Protein AF-A0AA40SZI0-F1 (afdb_monomer)

Structure (mmCIF, N/CA/C/O backbone):
data_AF-A0AA40SZI0-F1
#
_entry.id   AF-A0AA40SZI0-F1
#
loop_
_atom_site.group_PDB
_atom_site.id
_atom_site.type_symbol
_atom_site.label_atom_id
_atom_site.label_alt_id
_atom_site.label_comp_id
_atom_site.label_asym_id
_atom_site.label_entity_id
_atom_site.label_seq_id
_atom_site.pdbx_PDB_ins_code
_atom_site.Cartn_x
_atom_site.Cartn_y
_atom_site.Cartn_z
_atom_site.occupancy
_atom_site.B_iso_or_equiv
_atom_site.auth_seq_id
_atom_site.auth_comp_id
_atom_site.auth_asym_id
_atom_site.auth_atom_id
_atom_site.pdbx_PDB_model_num
ATOM 1 N N . MET A 1 1 ? -12.659 -3.061 -6.834 1.00 93.69 1 MET A N 1
ATOM 2 C CA . MET A 1 1 ? -13.206 -3.694 -5.596 1.00 93.69 1 MET A CA 1
ATOM 3 C C . MET A 1 1 ? -13.229 -5.195 -5.792 1.00 93.69 1 MET A C 1
ATOM 5 O O . MET A 1 1 ? -13.810 -5.648 -6.772 1.00 93.69 1 MET A O 1
ATOM 9 N N . LEU A 1 2 ? -12.625 -5.932 -4.863 1.00 96.88 2 LEU A N 1
ATOM 10 C CA . LEU A 1 2 ? -12.338 -7.358 -4.957 1.00 96.88 2 LEU A CA 1
ATOM 11 C C . LEU A 1 2 ? -12.827 -8.089 -3.696 1.00 96.88 2 LEU A C 1
ATOM 13 O O . LEU A 1 2 ? -12.726 -7.563 -2.583 1.00 96.88 2 LEU A O 1
ATOM 17 N N . THR A 1 3 ? -13.340 -9.302 -3.892 1.00 96.25 3 THR A N 1
ATOM 18 C CA . THR A 1 3 ? -13.743 -10.241 -2.834 1.00 96.25 3 THR A CA 1
ATOM 19 C C . THR A 1 3 ? -13.356 -11.655 -3.245 1.00 96.25 3 THR A C 1
ATOM 21 O O . THR A 1 3 ? -13.748 -12.076 -4.336 1.00 96.25 3 THR A O 1
ATOM 24 N N . GLY A 1 4 ? -12.615 -12.366 -2.397 1.00 93.25 4 GLY A N 1
ATOM 25 C CA . GLY A 1 4 ? -12.222 -13.764 -2.626 1.00 93.25 4 GLY A CA 1
ATOM 26 C C . GLY A 1 4 ? -13.255 -14.769 -2.102 1.00 93.25 4 GLY A C 1
ATOM 27 O O . GLY A 1 4 ? -13.557 -15.779 -2.736 1.00 93.25 4 GLY A O 1
ATOM 28 N N . GLY A 1 5 ? -13.921 -14.423 -1.000 1.00 94.00 5 GLY A N 1
ATOM 29 C CA . GLY A 1 5 ? -14.903 -15.261 -0.333 1.00 94.00 5 GLY A CA 1
ATOM 30 C C . GLY A 1 5 ? -14.268 -16.261 0.636 1.00 94.00 5 GLY A C 1
ATOM 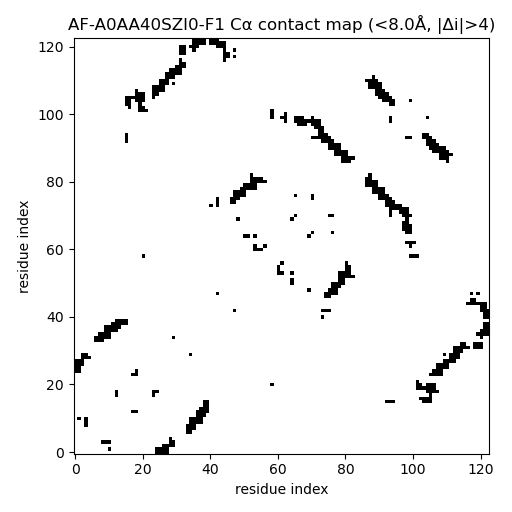31 O O . GLY A 1 5 ? -13.643 -15.900 1.639 1.00 94.00 5 GLY A O 1
ATOM 32 N N . ASN A 1 6 ? -14.565 -17.543 0.432 1.00 92.69 6 ASN A N 1
ATOM 33 C CA . ASN A 1 6 ? -14.085 -18.621 1.291 1.00 92.69 6 ASN A CA 1
ATOM 34 C C . ASN A 1 6 ? -13.037 -19.438 0.549 1.00 92.69 6 ASN A C 1
ATOM 36 O O . ASN A 1 6 ? -13.339 -19.999 -0.498 1.00 92.69 6 ASN A O 1
ATOM 40 N N . GLY A 1 7 ? -11.886 -19.643 1.178 1.00 94.56 7 GLY A N 1
ATOM 41 C CA . GLY A 1 7 ? -10.840 -20.492 0.632 1.00 94.56 7 GLY A CA 1
ATOM 42 C C . GLY A 1 7 ? -9.485 -19.842 0.810 1.00 94.56 7 GLY A C 1
ATOM 43 O O . GLY A 1 7 ? -9.302 -19.050 1.729 1.00 94.56 7 GLY A O 1
ATOM 44 N N . VAL A 1 8 ? -8.558 -20.264 -0.044 1.00 97.06 8 VAL A N 1
ATOM 45 C CA . VAL A 1 8 ? -7.252 -19.641 -0.241 1.00 97.06 8 VAL A CA 1
ATOM 46 C C . VAL A 1 8 ? -7.358 -18.862 -1.539 1.00 97.06 8 VAL A C 1
ATOM 48 O O . VAL A 1 8 ? -7.324 -19.465 -2.615 1.00 97.06 8 VAL A O 1
ATOM 51 N N . ASP A 1 9 ? -7.522 -17.551 -1.427 1.00 98.19 9 ASP A N 1
ATOM 52 C CA . ASP A 1 9 ? -7.717 -16.680 -2.580 1.00 98.19 9 ASP A CA 1
ATOM 53 C C . ASP A 1 9 ? -6.406 -15.995 -2.991 1.00 98.19 9 ASP A C 1
ATOM 55 O O . ASP A 1 9 ? -5.483 -15.812 -2.189 1.00 98.19 9 ASP A O 1
ATOM 59 N N . ILE A 1 10 ? -6.305 -15.638 -4.273 1.00 97.75 10 ILE A N 1
ATOM 60 C CA . ILE A 1 10 ? -5.164 -14.903 -4.828 1.00 97.75 10 ILE A CA 1
ATOM 61 C C . ILE A 1 10 ? -5.691 -13.634 -5.492 1.00 97.75 10 ILE A C 1
ATOM 63 O O . ILE A 1 10 ? -6.391 -13.702 -6.503 1.00 97.75 10 ILE A O 1
ATOM 67 N N . PHE A 1 11 ? -5.329 -12.478 -4.939 1.00 98.06 11 PHE A N 1
ATOM 68 C CA . PHE A 1 11 ? -5.622 -11.172 -5.527 1.00 98.06 11 PHE A CA 1
ATOM 69 C C . PHE A 1 11 ? -4.443 -10.747 -6.403 1.00 98.06 11 PHE A C 1
ATOM 71 O O . PHE A 1 11 ? -3.317 -10.661 -5.917 1.00 98.06 11 PHE A O 1
ATOM 78 N N . ILE A 1 12 ? -4.692 -10.533 -7.695 1.00 97.44 12 ILE A N 1
ATOM 79 C CA . ILE A 1 12 ? -3.645 -10.377 -8.712 1.00 97.44 12 ILE A CA 1
ATOM 80 C C . ILE A 1 12 ? -3.443 -8.896 -9.055 1.00 97.44 12 ILE A C 1
ATOM 82 O O . ILE A 1 12 ? -4.389 -8.228 -9.458 1.00 97.44 12 ILE A O 1
ATOM 86 N N . PHE A 1 13 ? -2.198 -8.435 -8.934 1.00 96.38 13 PHE A N 1
ATOM 87 C CA . PHE A 1 13 ? -1.682 -7.115 -9.308 1.00 96.38 13 PHE A CA 1
ATOM 88 C C . PHE A 1 13 ? -0.341 -7.295 -10.047 1.00 96.38 13 PHE A C 1
ATOM 90 O O . PHE A 1 13 ? 0.728 -6.907 -9.566 1.00 96.38 13 PHE A O 1
ATOM 97 N N . GLU A 1 14 ? -0.384 -7.974 -11.199 1.00 90.31 14 GLU A N 1
ATOM 98 C CA . GLU A 1 14 ? 0.801 -8.289 -12.020 1.00 90.31 14 GLU A CA 1
ATOM 99 C C . GLU A 1 14 ? 1.523 -7.031 -12.507 1.00 90.31 14 GLU A C 1
ATOM 101 O O . GLU A 1 14 ? 2.741 -7.050 -12.718 1.00 90.31 14 GLU A O 1
ATOM 106 N N . TYR A 1 15 ? 0.787 -5.928 -12.637 1.00 90.25 15 TYR A N 1
ATOM 107 C CA . TYR A 1 15 ? 1.339 -4.623 -12.934 1.00 90.25 15 TYR A CA 1
ATOM 108 C C . TYR A 1 15 ? 0.996 -3.652 -11.812 1.00 90.25 15 TYR A C 1
ATOM 110 O O . TYR A 1 15 ? -0.145 -3.515 -11.389 1.00 90.25 15 TYR A O 1
ATOM 118 N N . VAL A 1 16 ? 1.987 -2.884 -11.371 1.00 83.38 16 VAL A N 1
ATOM 119 C CA . VAL A 1 16 ? 1.782 -1.782 -10.417 1.00 83.38 16 VAL A CA 1
ATOM 120 C C . VAL A 1 16 ? 0.750 -0.752 -10.910 1.00 83.38 16 VAL A C 1
ATOM 122 O O . VAL A 1 16 ? 0.061 -0.124 -10.109 1.00 83.38 16 VAL A O 1
ATOM 125 N N . SER A 1 17 ? 0.570 -0.642 -12.232 1.00 90.12 17 SER A N 1
ATOM 126 C CA . SER A 1 17 ? -0.466 0.180 -12.861 1.00 90.12 17 SER A CA 1
ATOM 127 C C . SER A 1 17 ? -1.897 -0.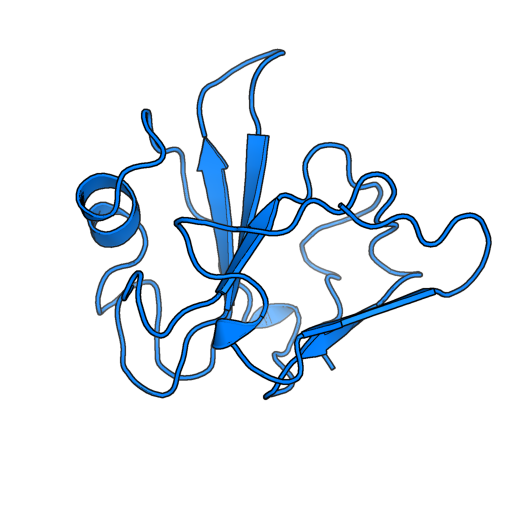316 -12.644 1.00 90.12 17 SER A C 1
ATOM 129 O O . SER A 1 17 ? -2.829 0.441 -12.908 1.00 90.12 17 SER A O 1
ATOM 131 N N . ASP A 1 18 ? -2.086 -1.555 -12.184 1.00 92.12 18 ASP A N 1
ATOM 132 C CA . ASP A 1 18 ? -3.413 -2.142 -11.965 1.00 92.12 18 ASP A CA 1
ATOM 133 C C . ASP A 1 18 ? -4.169 -1.418 -10.843 1.00 92.12 18 ASP A C 1
ATOM 135 O O . ASP A 1 18 ? -5.394 -1.388 -10.849 1.00 92.12 18 ASP A O 1
ATOM 139 N N . SER A 1 19 ? -3.450 -0.779 -9.912 1.00 97.31 19 SER A N 1
ATOM 140 C CA . SER A 1 19 ? -4.045 -0.150 -8.731 1.00 97.31 19 SER A CA 1
ATOM 141 C C . SER A 1 19 ? -3.363 1.170 -8.362 1.00 97.31 19 SER A C 1
ATOM 143 O O . SER A 1 19 ? -2.887 1.354 -7.245 1.00 97.31 19 SER A O 1
ATOM 145 N N . LEU A 1 20 ? -3.285 2.110 -9.306 1.00 97.94 20 LEU A N 1
ATOM 146 C CA . LEU A 1 20 ? -2.697 3.438 -9.070 1.00 97.94 20 LEU A CA 1
ATOM 147 C C . LEU A 1 20 ? -3.535 4.284 -8.103 1.00 97.94 20 LEU A C 1
ATOM 149 O O . LEU A 1 20 ? -4.754 4.146 -8.041 1.00 97.94 20 LEU A O 1
ATOM 153 N N . LEU A 1 21 ? -2.905 5.259 -7.440 1.00 98.12 21 LEU A N 1
ATOM 154 C CA . LEU A 1 21 ? -3.567 6.168 -6.490 1.00 98.12 21 LEU A CA 1
ATOM 155 C C . LEU A 1 21 ? -4.910 6.766 -6.973 1.00 98.12 21 LEU A C 1
ATOM 157 O O . LEU A 1 21 ? -5.833 6.823 -6.164 1.00 98.12 21 LEU A O 1
ATOM 161 N N . PRO A 1 22 ? -5.083 7.211 -8.236 1.00 96.25 22 PRO A N 1
ATOM 162 C CA . PRO A 1 22 ? -6.366 7.763 -8.680 1.00 96.25 22 PRO A CA 1
ATOM 163 C C . PRO A 1 22 ? -7.497 6.729 -8.794 1.00 96.25 22 PRO A C 1
ATOM 165 O O . PRO A 1 22 ? -8.662 7.112 -8.742 1.00 96.25 22 PRO A O 1
ATOM 168 N N . ASN A 1 23 ? -7.165 5.447 -8.979 1.00 95.81 23 ASN A N 1
ATOM 169 C CA . ASN A 1 23 ? -8.107 4.365 -9.282 1.00 95.81 23 ASN A CA 1
ATOM 170 C C . ASN A 1 23 ? -7.769 3.092 -8.489 1.00 95.81 23 ASN A C 1
ATOM 172 O O . ASN A 1 23 ? -7.811 1.994 -9.036 1.00 95.81 23 ASN A O 1
ATOM 176 N N . PHE A 1 24 ? -7.389 3.247 -7.221 1.00 98.06 24 PHE A N 1
ATOM 177 C CA . PHE A 1 24 ? -6.939 2.128 -6.404 1.00 98.06 24 PHE A CA 1
ATOM 178 C C . PHE A 1 24 ? -8.041 1.083 -6.202 1.00 98.06 24 PHE A C 1
ATOM 180 O O . PHE A 1 24 ? -9.232 1.395 -6.095 1.00 98.06 24 PHE A O 1
ATOM 187 N N . ASP A 1 25 ? -7.627 -0.170 -6.080 1.00 98.56 25 ASP A N 1
ATOM 188 C CA . ASP A 1 25 ? -8.490 -1.275 -5.722 1.00 98.56 25 ASP A CA 1
ATOM 189 C C . ASP A 1 25 ? -8.698 -1.398 -4.218 1.00 98.56 25 ASP A C 1
ATOM 191 O O . ASP A 1 25 ? -7.888 -0.989 -3.388 1.00 98.56 25 ASP A O 1
ATOM 195 N N . VAL A 1 26 ? -9.822 -2.020 -3.875 1.00 98.56 26 VAL A N 1
ATOM 196 C CA . VAL A 1 26 ? -10.243 -2.273 -2.498 1.00 98.56 26 VAL A CA 1
ATOM 197 C C . VAL A 1 26 ? -10.508 -3.759 -2.346 1.00 98.56 26 VAL A C 1
ATOM 199 O O . VAL A 1 26 ? -11.416 -4.269 -3.008 1.00 98.56 26 VAL A O 1
ATOM 202 N N . ILE A 1 27 ? -9.779 -4.435 -1.464 1.00 98.56 27 ILE A N 1
ATOM 203 C CA . ILE A 1 27 ? -10.047 -5.823 -1.074 1.00 98.56 27 ILE A CA 1
ATOM 204 C C . ILE A 1 27 ? -10.886 -5.805 0.203 1.00 98.56 27 ILE A C 1
ATOM 206 O O . ILE A 1 27 ? -10.476 -5.232 1.211 1.00 98.56 27 ILE A O 1
ATOM 210 N N . LYS A 1 28 ? -12.078 -6.409 0.169 1.00 97.44 28 LYS A N 1
ATOM 211 C CA . LYS A 1 28 ? -13.036 -6.329 1.288 1.00 97.44 28 LYS A CA 1
ATOM 212 C C . LYS A 1 28 ? -12.920 -7.450 2.318 1.00 97.44 28 LYS A C 1
ATOM 214 O O . LYS A 1 28 ? -13.458 -7.298 3.411 1.00 97.44 28 LYS A O 1
ATOM 219 N N . ASP A 1 29 ? -12.266 -8.555 1.984 1.00 97.38 29 ASP A N 1
ATOM 220 C CA . ASP A 1 29 ? -12.300 -9.785 2.780 1.00 97.38 29 ASP A CA 1
ATOM 221 C C . ASP A 1 29 ? -10.944 -10.494 2.908 1.00 97.38 29 ASP A C 1
ATOM 223 O O . ASP A 1 29 ? -10.913 -11.682 3.218 1.00 97.38 29 ASP A O 1
ATOM 227 N N . LEU A 1 30 ? -9.834 -9.761 2.743 1.00 98.44 30 LEU A N 1
ATOM 228 C CA . LEU A 1 30 ? -8.478 -10.309 2.836 1.00 98.44 30 LEU A CA 1
ATOM 229 C C . LEU A 1 30 ? -8.241 -11.033 4.177 1.00 98.44 30 LEU A C 1
ATOM 231 O O . LEU A 1 30 ? -8.292 -10.418 5.248 1.00 98.44 30 LEU A O 1
ATOM 235 N N . LYS A 1 31 ? -7.902 -12.322 4.124 1.00 98.31 31 LYS A N 1
ATOM 236 C CA . LYS A 1 31 ? -7.516 -13.157 5.274 1.00 98.31 31 LYS A CA 1
ATOM 237 C C . LYS A 1 31 ? -6.017 -13.437 5.246 1.00 98.31 31 LYS A C 1
ATOM 239 O O . LYS A 1 31 ? -5.547 -14.406 4.656 1.00 98.31 31 LYS A O 1
ATOM 244 N N . ILE A 1 32 ? -5.239 -12.613 5.937 1.00 97.69 32 ILE A N 1
ATOM 245 C CA . ILE A 1 32 ? -3.780 -12.730 5.980 1.00 97.69 32 ILE A CA 1
ATOM 246 C C . ILE A 1 32 ? -3.340 -14.038 6.650 1.00 97.69 32 ILE A C 1
ATOM 248 O O . ILE A 1 32 ? -3.760 -14.367 7.762 1.00 97.69 32 ILE A O 1
ATOM 252 N N . GLY A 1 33 ? -2.426 -14.751 5.986 1.00 95.56 33 GLY A N 1
ATOM 253 C CA . GLY A 1 33 ? -1.986 -16.096 6.363 1.00 95.56 33 GLY A CA 1
ATOM 254 C C . GLY A 1 33 ? -2.832 -17.212 5.744 1.00 95.56 33 GLY A C 1
ATOM 255 O O . GLY A 1 33 ? -2.530 -18.381 5.976 1.00 95.56 33 GLY A O 1
ATOM 256 N N . VAL A 1 34 ? -3.862 -16.852 4.973 1.00 96.75 34 VAL A N 1
ATOM 257 C CA . VAL A 1 34 ? -4.663 -17.755 4.143 1.00 96.75 34 VAL A CA 1
ATOM 258 C C . VAL A 1 34 ? -4.600 -17.283 2.691 1.00 96.75 34 VAL A C 1
ATOM 260 O O . VAL A 1 34 ? -4.096 -18.016 1.847 1.00 96.75 34 VAL A O 1
ATOM 263 N N . ASP A 1 35 ? -5.030 -16.051 2.430 1.00 98.38 35 ASP A N 1
ATOM 264 C CA . ASP A 1 35 ? -5.018 -15.426 1.108 1.00 98.38 35 ASP A CA 1
ATOM 265 C C . ASP A 1 35 ? -3.642 -14.858 0.757 1.00 98.38 35 ASP A C 1
ATOM 267 O O . ASP A 1 35 ? -2.825 -14.551 1.635 1.00 98.38 35 ASP A O 1
ATOM 271 N N . ASN A 1 36 ? -3.413 -14.667 -0.542 1.00 97.31 36 ASN A N 1
ATOM 272 C CA . ASN A 1 36 ? -2.166 -14.142 -1.087 1.00 97.31 36 ASN A CA 1
ATOM 273 C C . ASN A 1 36 ? -2.421 -12.934 -1.993 1.00 97.31 36 ASN A C 1
ATOM 275 O O . ASN A 1 36 ? -3.420 -12.865 -2.712 1.00 97.31 36 ASN A O 1
ATOM 279 N N . ILE A 1 37 ? -1.471 -12.004 -1.991 1.00 98.06 37 ILE A N 1
ATOM 280 C CA . ILE A 1 37 ? -1.362 -10.958 -3.005 1.00 98.06 37 ILE A CA 1
ATOM 281 C C . ILE A 1 37 ? -0.330 -11.438 -4.022 1.00 98.06 37 ILE A C 1
ATOM 283 O O . ILE A 1 37 ? 0.814 -11.677 -3.652 1.00 98.06 37 ILE A O 1
ATOM 287 N N . ASN A 1 38 ? -0.721 -11.601 -5.281 1.00 97.38 38 ASN A N 1
ATOM 288 C CA . ASN A 1 38 ? 0.214 -11.860 -6.371 1.00 97.38 38 ASN A CA 1
ATOM 289 C C . ASN A 1 38 ? 0.606 -10.517 -6.985 1.00 97.38 38 ASN A C 1
ATOM 291 O O . ASN A 1 38 ? -0.263 -9.813 -7.499 1.00 97.38 38 ASN A O 1
ATOM 295 N N . ALA A 1 39 ? 1.877 -10.148 -6.888 1.00 96.00 39 ALA A N 1
ATOM 296 C CA . ALA A 1 39 ? 2.385 -8.871 -7.373 1.00 96.00 39 ALA A CA 1
ATOM 297 C C . ALA A 1 39 ? 3.439 -9.079 -8.464 1.00 96.00 39 ALA A C 1
ATOM 299 O O . ALA A 1 39 ? 3.997 -10.161 -8.621 1.00 96.00 39 ALA A O 1
ATOM 300 N N . GLN A 1 40 ? 3.803 -8.009 -9.175 1.00 93.75 40 GLN A N 1
ATOM 301 C CA . GLN A 1 40 ? 4.909 -8.051 -10.145 1.00 93.75 40 GLN A CA 1
ATOM 302 C C . GLN A 1 40 ? 6.206 -8.647 -9.559 1.00 93.75 40 GLN A C 1
ATOM 304 O O . GLN A 1 40 ? 7.021 -9.240 -10.274 1.00 93.75 40 GLN A O 1
ATOM 309 N N . ARG A 1 41 ? 6.428 -8.447 -8.255 1.00 94.38 41 ARG A N 1
ATOM 310 C CA . ARG A 1 41 ? 7.556 -9.002 -7.515 1.00 94.38 41 ARG A CA 1
ATOM 311 C C . ARG A 1 41 ? 7.117 -9.486 -6.143 1.00 94.38 41 ARG A C 1
ATOM 313 O O . ARG A 1 41 ? 6.527 -8.726 -5.380 1.00 94.38 41 ARG A O 1
ATOM 320 N N . ALA A 1 42 ? 7.544 -10.700 -5.808 1.00 96.25 42 ALA A N 1
ATOM 321 C CA . ALA A 1 42 ? 7.442 -11.228 -4.459 1.00 96.25 42 ALA A CA 1
ATOM 322 C C . ALA A 1 42 ? 8.175 -10.325 -3.454 1.00 96.25 42 ALA A C 1
ATOM 324 O O . ALA A 1 42 ? 9.321 -9.912 -3.676 1.00 96.25 42 ALA A O 1
ATOM 325 N N . VAL A 1 43 ? 7.537 -10.081 -2.312 1.00 97.00 43 VAL A N 1
ATOM 326 C CA . VAL A 1 43 ? 8.119 -9.351 -1.183 1.00 97.00 43 VAL A CA 1
ATOM 327 C C . VAL A 1 43 ? 8.010 -10.239 0.048 1.00 97.00 43 VAL A C 1
ATOM 329 O O . VAL A 1 43 ? 6.924 -10.684 0.415 1.00 97.00 43 VAL A O 1
ATOM 332 N N . ASN A 1 44 ? 9.139 -10.502 0.713 1.00 95.75 44 ASN A N 1
ATOM 333 C CA . ASN A 1 44 ? 9.112 -11.250 1.966 1.00 95.75 44 ASN A CA 1
ATOM 334 C C . ASN A 1 44 ? 8.258 -10.497 2.988 1.00 95.75 44 ASN A C 1
ATOM 336 O O . ASN A 1 44 ? 8.438 -9.295 3.165 1.00 95.75 44 ASN A O 1
ATOM 340 N N . ALA A 1 45 ? 7.419 -11.209 3.740 1.00 95.12 45 ALA A N 1
ATOM 341 C C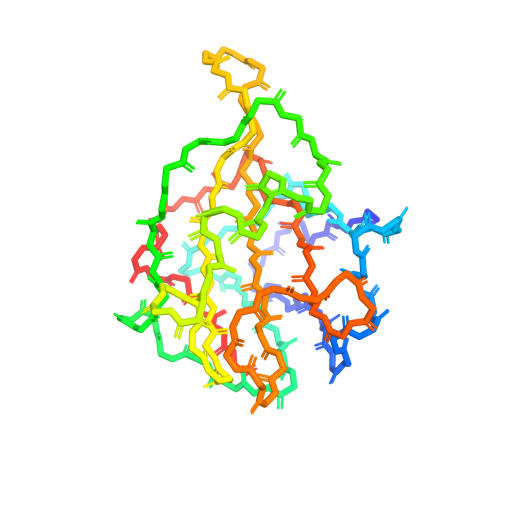A . ALA A 1 45 ? 6.576 -10.600 4.773 1.00 95.12 45 ALA A CA 1
ATOM 342 C C . ALA A 1 45 ? 7.380 -9.759 5.791 1.00 95.12 45 ALA A C 1
ATOM 344 O O . ALA A 1 45 ? 6.911 -8.724 6.252 1.00 95.12 45 ALA A O 1
ATOM 345 N N . ALA A 1 46 ? 8.616 -10.174 6.100 1.00 94.56 46 ALA A N 1
ATOM 346 C CA . ALA A 1 46 ? 9.527 -9.449 6.992 1.00 94.56 46 ALA A CA 1
ATOM 347 C C . ALA A 1 46 ? 10.065 -8.127 6.406 1.00 94.56 46 ALA A C 1
ATOM 349 O O . ALA A 1 46 ? 10.516 -7.271 7.163 1.00 94.56 46 ALA A O 1
ATOM 350 N N . ASP A 1 47 ? 10.011 -7.963 5.083 1.00 95.38 47 ASP A N 1
ATOM 351 C CA . ASP A 1 47 ? 10.443 -6.755 4.377 1.00 95.38 47 ASP A CA 1
ATOM 352 C C . ASP A 1 47 ? 9.283 -5.772 4.133 1.00 95.38 47 ASP A C 1
ATOM 354 O O . ASP A 1 47 ? 9.513 -4.679 3.613 1.00 95.38 47 ASP A O 1
ATOM 358 N N . VAL A 1 48 ? 8.043 -6.141 4.481 1.00 97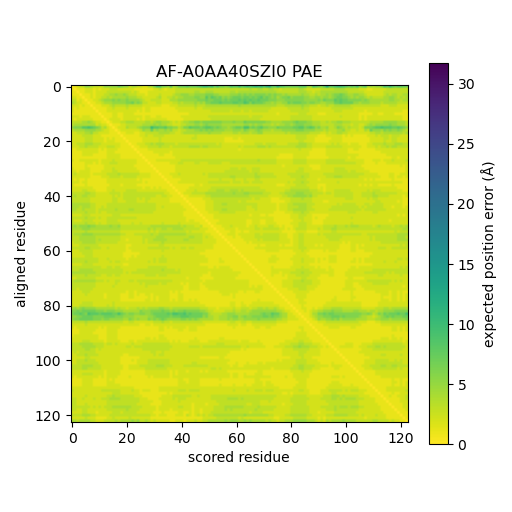.69 48 VAL A N 1
ATOM 359 C CA . VAL A 1 48 ? 6.889 -5.239 4.398 1.00 97.69 48 VAL A CA 1
ATOM 360 C C . VAL A 1 48 ? 6.917 -4.301 5.599 1.00 97.69 48 VAL A C 1
ATOM 362 O O . VAL A 1 48 ? 6.672 -4.707 6.738 1.00 97.69 48 VAL A O 1
ATOM 365 N N . VAL A 1 49 ? 7.208 -3.027 5.355 1.00 97.75 49 VAL A N 1
ATOM 366 C CA . VAL A 1 49 ? 7.301 -2.039 6.434 1.00 97.75 49 VAL A CA 1
ATOM 367 C C . VAL A 1 49 ? 5.916 -1.536 6.828 1.00 97.75 49 VAL A C 1
ATOM 369 O O . VAL A 1 49 ? 5.102 -1.192 5.979 1.00 97.75 49 VAL A O 1
ATOM 372 N N . GLN A 1 50 ? 5.634 -1.469 8.126 1.00 97.88 50 GLN A N 1
ATOM 373 C CA . GLN A 1 50 ? 4.405 -0.862 8.641 1.00 97.88 50 GLN A CA 1
ATOM 374 C C . GLN A 1 50 ? 4.720 0.551 9.121 1.00 97.88 50 GLN A C 1
ATOM 376 O O . GLN A 1 50 ? 5.557 0.748 10.002 1.00 97.88 50 GLN A O 1
ATOM 381 N N . LEU A 1 51 ? 4.069 1.530 8.509 1.00 97.75 51 LEU A N 1
ATOM 382 C CA . LEU A 1 51 ? 4.279 2.951 8.732 1.00 97.75 51 LEU A CA 1
ATOM 383 C C . LEU A 1 51 ? 3.053 3.579 9.406 1.00 97.75 51 LEU A C 1
ATOM 385 O O . LEU A 1 51 ? 2.074 2.910 9.733 1.00 97.75 51 LEU A O 1
ATOM 389 N N . GLY A 1 52 ? 3.144 4.881 9.668 1.00 96.69 52 GLY A N 1
ATOM 390 C CA . GLY A 1 52 ? 2.127 5.635 10.391 1.00 96.69 52 GLY A CA 1
ATOM 391 C C . GLY A 1 52 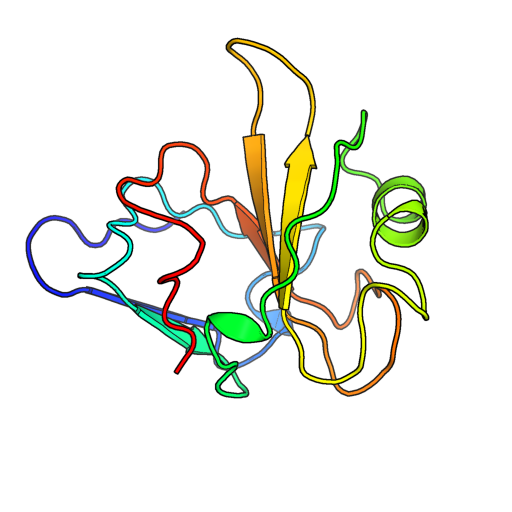? 0.905 6.033 9.559 1.00 96.69 52 GLY A C 1
ATOM 392 O O . GLY A 1 52 ? 0.502 5.376 8.597 1.00 96.69 52 GLY A O 1
ATOM 393 N N . ASN A 1 53 ? 0.309 7.151 9.968 1.00 97.25 53 ASN A N 1
ATOM 394 C CA . ASN A 1 53 ? -0.942 7.650 9.421 1.00 97.25 53 ASN A CA 1
ATOM 395 C C . ASN A 1 53 ? -0.733 8.885 8.546 1.00 97.25 53 ASN A C 1
ATOM 397 O O . ASN A 1 53 ? 0.042 9.777 8.889 1.00 97.25 53 ASN A O 1
ATOM 401 N N . ILE A 1 54 ? -1.514 8.969 7.475 1.00 97.88 54 ILE A N 1
ATOM 402 C CA . ILE A 1 54 ? -1.755 10.194 6.713 1.00 97.88 54 ILE A CA 1
ATOM 403 C C . ILE A 1 54 ? -3.165 10.722 7.007 1.00 97.88 54 ILE A C 1
ATOM 405 O O . ILE A 1 54 ? -4.055 9.976 7.422 1.00 97.88 54 ILE A O 1
ATOM 409 N N . ASN A 1 55 ? -3.382 12.019 6.783 1.00 95.69 55 ASN A N 1
ATOM 410 C CA . ASN A 1 55 ? -4.676 12.669 7.045 1.00 95.69 55 ASN A CA 1
ATOM 411 C C . ASN A 1 55 ? -5.535 12.856 5.787 1.00 95.69 55 ASN A C 1
ATOM 413 O O . ASN A 1 55 ? -6.728 13.121 5.892 1.00 95.69 55 ASN A O 1
ATOM 417 N N . ALA A 1 56 ? -4.935 12.732 4.606 1.00 95.88 56 ALA A N 1
ATOM 418 C CA . ALA A 1 56 ? -5.623 12.807 3.327 1.00 95.88 56 ALA A CA 1
ATOM 419 C C . ALA A 1 56 ? -4.933 11.881 2.330 1.00 95.88 56 ALA A C 1
ATOM 421 O O . ALA A 1 56 ? -3.705 11.783 2.332 1.00 95.88 56 ALA A O 1
ATOM 422 N N . LEU A 1 57 ? -5.718 11.246 1.460 1.00 96.00 57 LEU A N 1
ATOM 423 C CA . LEU A 1 57 ? -5.212 10.409 0.377 1.00 96.00 57 LEU A CA 1
ATOM 424 C C . LEU A 1 57 ? -4.727 11.290 -0.786 1.00 96.00 57 LEU A C 1
ATOM 426 O O . LEU A 1 57 ? -5.343 11.368 -1.843 1.00 96.00 57 LEU A O 1
ATOM 430 N N . ALA A 1 58 ? -3.650 12.029 -0.532 1.00 97.31 58 ALA A N 1
ATOM 431 C CA . ALA A 1 58 ? -3.006 12.932 -1.474 1.00 97.31 58 ALA A CA 1
ATOM 432 C C . ALA A 1 58 ? -1.551 12.504 -1.675 1.00 97.31 58 ALA A C 1
ATOM 434 O O . ALA A 1 58 ? -0.871 12.169 -0.705 1.00 97.31 58 ALA A O 1
ATOM 435 N N . GLU A 1 59 ? -1.064 12.572 -2.915 1.00 98.19 59 GLU A N 1
ATOM 436 C CA . GLU A 1 59 ? 0.283 12.117 -3.282 1.00 98.19 59 GLU A CA 1
ATOM 437 C C . GLU A 1 59 ? 1.372 12.705 -2.375 1.00 98.19 59 GLU A C 1
ATOM 439 O O . GLU A 1 59 ? 2.198 11.963 -1.859 1.00 98.19 59 GLU A O 1
ATOM 444 N N . SER A 1 60 ? 1.318 14.004 -2.068 1.00 98.12 60 SER A N 1
ATOM 445 C CA . SER A 1 60 ? 2.307 14.659 -1.200 1.00 98.12 60 SER A CA 1
ATOM 446 C C . SER A 1 60 ? 2.310 14.142 0.244 1.00 98.12 60 SER A C 1
ATOM 448 O O . SER A 1 60 ? 3.359 14.094 0.884 1.00 98.12 60 SER A O 1
ATOM 450 N N . GLN A 1 61 ? 1.151 13.742 0.776 1.00 98.38 61 GLN A N 1
ATOM 451 C CA . GLN A 1 61 ? 1.051 13.142 2.111 1.00 98.38 61 GLN A CA 1
ATOM 452 C C . GLN A 1 61 ? 1.599 11.715 2.102 1.00 98.38 61 GLN A C 1
ATOM 454 O O . GLN A 1 61 ? 2.333 11.338 3.015 1.00 98.38 61 GLN A O 1
ATOM 459 N N . ILE A 1 62 ? 1.283 10.949 1.053 1.00 98.69 62 ILE A N 1
ATOM 460 C CA . ILE A 1 62 ? 1.814 9.598 0.864 1.00 98.69 62 ILE A CA 1
ATOM 461 C C . ILE A 1 62 ? 3.333 9.665 0.713 1.00 98.69 62 ILE A C 1
ATOM 463 O O . ILE A 1 62 ? 4.016 8.968 1.443 1.00 98.69 62 ILE A O 1
ATOM 467 N N . GLN A 1 63 ? 3.875 10.555 -0.123 1.00 98.56 63 GLN A N 1
ATOM 468 C CA . GLN A 1 63 ? 5.320 10.758 -0.301 1.00 98.56 63 GLN A CA 1
ATOM 469 C C . GLN A 1 63 ? 6.036 11.180 0.983 1.00 98.56 63 GLN A C 1
ATOM 471 O O . GLN A 1 63 ? 7.183 10.796 1.197 1.00 98.56 63 GLN A O 1
ATOM 476 N N . GLY A 1 64 ? 5.379 11.949 1.857 1.00 98.25 64 GLY A N 1
ATOM 477 C CA . GLY A 1 64 ? 5.936 12.275 3.171 1.00 98.25 64 GLY A CA 1
ATOM 478 C C . GLY A 1 64 ? 6.215 11.023 4.010 1.00 98.25 64 GLY A C 1
ATOM 479 O O . GLY A 1 64 ? 7.240 10.946 4.691 1.00 98.25 64 GLY A O 1
ATOM 480 N N . LEU A 1 65 ? 5.331 10.025 3.920 1.00 98.19 65 LEU A N 1
ATOM 481 C CA . LEU A 1 65 ? 5.432 8.765 4.652 1.00 98.19 65 LEU A CA 1
ATOM 482 C C . LEU A 1 65 ? 6.258 7.701 3.909 1.00 98.19 65 LEU A C 1
ATOM 484 O O . LEU A 1 65 ? 7.137 7.082 4.506 1.00 98.19 65 LEU A O 1
ATOM 488 N N . LEU A 1 66 ? 5.981 7.514 2.620 1.00 98.56 66 LEU A N 1
ATOM 489 C CA . LEU A 1 66 ? 6.631 6.632 1.650 1.00 98.56 66 LEU A CA 1
ATOM 490 C C . LEU A 1 66 ? 7.682 7.418 0.855 1.00 98.56 66 LEU A C 1
ATOM 492 O O . LEU A 1 66 ? 7.520 7.709 -0.330 1.00 98.56 66 LEU A O 1
ATOM 496 N N . ASN A 1 67 ? 8.759 7.803 1.531 1.00 98.44 67 ASN A N 1
ATOM 497 C CA . ASN A 1 67 ? 9.853 8.559 0.931 1.00 98.44 67 ASN A CA 1
ATOM 498 C C . ASN A 1 67 ? 11.009 7.632 0.525 1.00 98.44 67 ASN A C 1
ATOM 500 O O . ASN A 1 67 ? 10.985 6.427 0.769 1.00 98.44 67 ASN A O 1
ATOM 504 N N . ILE A 1 68 ? 12.068 8.219 -0.037 1.00 98.31 68 ILE A N 1
ATOM 505 C CA . ILE A 1 68 ? 13.231 7.493 -0.571 1.00 98.31 68 ILE A CA 1
ATOM 506 C C . ILE A 1 68 ? 13.972 6.600 0.444 1.00 98.31 68 ILE A C 1
ATOM 508 O O . ILE A 1 68 ? 14.813 5.793 0.046 1.00 98.31 68 ILE A O 1
ATOM 512 N N . THR A 1 69 ? 13.714 6.779 1.744 1.00 97.25 69 THR A N 1
ATOM 513 C CA . THR A 1 69 ? 14.331 6.007 2.834 1.00 97.25 69 THR A CA 1
ATOM 51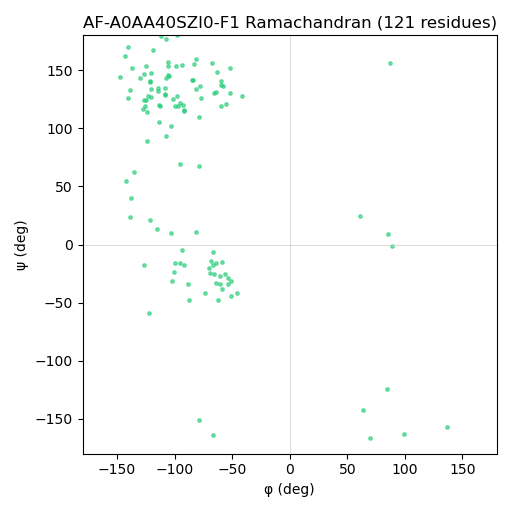4 C C . THR A 1 69 ? 13.407 4.937 3.408 1.00 97.25 69 THR A C 1
ATOM 516 O O . THR A 1 69 ? 13.891 3.902 3.857 1.00 97.25 69 THR A O 1
ATOM 519 N N . THR A 1 70 ? 12.093 5.171 3.399 1.00 97.50 70 THR A N 1
ATOM 520 C CA . THR A 1 70 ? 11.093 4.292 4.025 1.00 97.50 70 THR A CA 1
ATOM 521 C C . THR A 1 70 ? 10.390 3.381 3.026 1.00 97.50 70 THR A C 1
ATOM 523 O O . THR A 1 70 ? 9.905 2.328 3.421 1.00 97.50 70 THR A O 1
ATOM 526 N N . PHE A 1 71 ? 10.355 3.747 1.745 1.00 98.19 71 PHE A N 1
ATOM 527 C CA . PHE A 1 71 ? 9.743 2.969 0.672 1.00 98.19 71 PHE A CA 1
ATOM 528 C C . PHE A 1 71 ? 10.788 2.726 -0.414 1.00 98.19 71 PHE A C 1
ATOM 530 O O . PHE A 1 71 ? 11.012 3.559 -1.285 1.00 98.19 71 PHE A O 1
ATOM 537 N N . VAL A 1 72 ? 11.535 1.633 -0.269 1.00 97.69 72 VAL A N 1
ATOM 538 C CA . VAL A 1 72 ? 12.683 1.325 -1.132 1.00 97.69 72 VAL A CA 1
ATOM 539 C C . VAL A 1 72 ? 12.277 0.432 -2.304 1.00 97.69 72 VAL A C 1
ATOM 541 O O . VAL A 1 72 ? 11.338 -0.354 -2.182 1.00 97.69 72 VAL A O 1
ATOM 544 N N . ALA A 1 73 ? 13.047 0.515 -3.391 1.00 97.19 73 ALA A N 1
ATOM 545 C CA . ALA A 1 73 ? 12.822 -0.180 -4.655 1.00 97.19 73 ALA A CA 1
ATOM 546 C C . ALA A 1 73 ? 12.374 -1.639 -4.476 1.00 97.19 73 ALA A C 1
ATOM 548 O O . ALA A 1 73 ? 13.068 -2.449 -3.848 1.00 97.19 73 ALA A O 1
ATOM 549 N N . ASN A 1 74 ? 11.270 -1.996 -5.130 1.00 96.19 74 ASN A N 1
ATOM 550 C CA . ASN A 1 74 ? 10.672 -3.330 -5.180 1.00 96.19 74 ASN A CA 1
ATOM 551 C C . ASN A 1 74 ? 10.244 -3.885 -3.809 1.00 96.19 74 ASN A C 1
ATOM 553 O O . ASN A 1 74 ? 10.217 -5.104 -3.616 1.00 96.19 74 ASN A O 1
ATOM 557 N N . LYS A 1 75 ? 9.972 -3.016 -2.829 1.00 96.88 75 LYS A N 1
ATOM 558 C CA . LYS A 1 75 ? 9.406 -3.401 -1.529 1.00 96.88 75 LYS A CA 1
ATOM 559 C C . LYS A 1 75 ? 7.955 -2.963 -1.408 1.00 96.88 75 LYS A C 1
ATOM 561 O O . LYS A 1 75 ? 7.385 -2.340 -2.298 1.00 96.88 75 LYS A O 1
ATOM 566 N N . ALA A 1 76 ? 7.355 -3.329 -0.285 1.00 98.19 76 ALA A N 1
ATOM 567 C CA . ALA A 1 76 ? 5.990 -2.977 0.042 1.00 98.19 76 ALA A CA 1
ATOM 568 C C . ALA A 1 76 ? 5.927 -2.271 1.395 1.00 98.19 76 ALA A C 1
ATOM 570 O O . ALA A 1 76 ? 6.768 -2.488 2.272 1.00 98.19 76 ALA A O 1
ATOM 571 N N . ALA A 1 77 ? 4.903 -1.446 1.563 1.00 98.50 77 ALA A N 1
ATOM 572 C CA . ALA A 1 77 ? 4.641 -0.743 2.804 1.00 98.50 77 ALA A CA 1
ATOM 573 C C . ALA A 1 77 ? 3.156 -0.779 3.141 1.00 98.50 77 ALA A C 1
ATOM 575 O O . ALA A 1 77 ? 2.306 -0.825 2.258 1.00 98.50 77 ALA A O 1
ATOM 576 N N . ILE A 1 78 ? 2.844 -0.716 4.426 1.00 98.69 78 ILE A N 1
ATOM 577 C CA . ILE A 1 78 ? 1.487 -0.557 4.930 1.00 98.69 78 ILE A CA 1
ATOM 578 C C . ILE A 1 78 ? 1.399 0.792 5.624 1.00 98.69 78 ILE A C 1
ATOM 580 O O . ILE A 1 78 ? 2.270 1.140 6.420 1.00 98.69 78 ILE A O 1
ATOM 584 N N . PHE A 1 79 ? 0.341 1.543 5.353 1.00 98.69 79 PHE A N 1
ATOM 585 C CA . PHE A 1 79 ? 0.042 2.779 6.066 1.00 98.69 79 PHE A CA 1
ATOM 586 C C . PHE A 1 79 ? -1.456 2.909 6.311 1.00 98.69 79 PHE A C 1
ATOM 588 O O . PHE A 1 79 ? -2.265 2.138 5.790 1.00 98.69 79 PHE A O 1
ATOM 595 N N . SER A 1 80 ? -1.829 3.887 7.130 1.00 98.50 80 SER A N 1
ATOM 596 C CA . SER A 1 80 ? -3.229 4.146 7.451 1.00 98.50 80 SER A CA 1
ATOM 597 C C . SER A 1 80 ? -3.664 5.555 7.059 1.00 98.50 80 SER A C 1
ATOM 599 O O . SER A 1 80 ? -2.885 6.501 7.134 1.00 98.50 80 SER A O 1
ATOM 601 N N . LEU A 1 81 ? -4.928 5.714 6.680 1.00 98.38 81 LEU A N 1
ATOM 602 C CA . LEU A 1 81 ? -5.577 7.009 6.471 1.00 98.38 81 LEU A CA 1
ATOM 603 C C . LEU A 1 81 ? 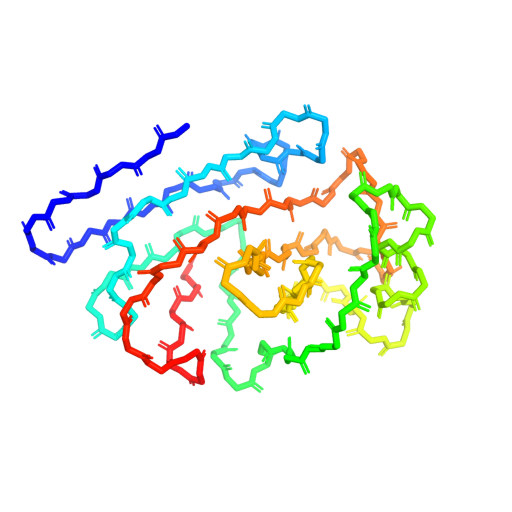-6.580 7.252 7.593 1.00 98.38 81 LEU A C 1
ATOM 605 O O . LEU A 1 81 ? -7.422 6.400 7.872 1.00 98.38 81 LEU A O 1
ATOM 609 N N . GLY A 1 82 ? -6.508 8.424 8.220 1.00 95.75 82 GLY A N 1
ATOM 610 C CA . GLY A 1 82 ? -7.421 8.793 9.299 1.00 95.75 82 GLY A CA 1
ATOM 611 C C . GLY A 1 82 ? -7.203 7.987 10.584 1.00 95.75 82 GLY A C 1
ATOM 612 O O . GLY A 1 82 ? -6.169 7.342 10.787 1.00 95.75 82 GLY A O 1
ATOM 613 N N . THR A 1 83 ? -8.170 8.064 11.498 1.00 92.75 83 THR A N 1
ATOM 614 C CA . THR A 1 83 ? -8.076 7.505 12.854 1.00 92.75 83 THR A CA 1
ATOM 615 C C . THR A 1 83 ? -9.410 6.924 13.328 1.00 92.75 83 THR A C 1
ATOM 617 O O . THR A 1 83 ? -10.479 7.229 12.793 1.00 92.75 83 THR A O 1
ATOM 620 N N . GLY A 1 84 ? -9.349 6.083 14.365 1.00 91.38 84 GLY A N 1
ATOM 621 C CA . GLY A 1 84 ? -10.534 5.521 15.014 1.00 91.38 84 GLY A CA 1
ATOM 622 C C . GLY A 1 84 ? -11.353 4.618 14.090 1.00 91.38 84 GLY A C 1
ATOM 623 O O . GLY A 1 84 ? -10.801 3.875 13.286 1.00 91.38 84 GLY A O 1
ATOM 624 N N . ALA A 1 85 ? -12.681 4.689 14.208 1.00 90.44 85 ALA A N 1
ATOM 625 C CA . ALA A 1 85 ? -13.609 3.820 13.477 1.00 90.44 85 ALA A CA 1
ATOM 626 C C . ALA A 1 85 ? -13.619 4.033 11.951 1.00 90.44 85 ALA A C 1
ATOM 628 O O . ALA A 1 85 ? -14.094 3.167 11.225 1.00 90.44 85 ALA A O 1
ATOM 629 N N . ASN A 1 86 ? -13.094 5.166 11.473 1.00 91.38 86 ASN A N 1
ATOM 630 C CA . ASN A 1 86 ? -13.024 5.499 10.048 1.00 91.38 86 ASN A CA 1
ATOM 631 C C . ASN A 1 86 ? -11.613 5.300 9.473 1.00 91.38 86 ASN A C 1
ATOM 633 O O . ASN A 1 86 ? -11.336 5.768 8.372 1.00 91.38 86 ASN A O 1
ATOM 637 N N . GLN A 1 87 ? -10.702 4.679 10.230 1.00 96.25 87 GLN A N 1
ATOM 638 C CA . GLN A 1 87 ? -9.358 4.415 9.742 1.00 96.25 87 GLN A CA 1
ATOM 639 C C . GLN A 1 87 ? -9.403 3.415 8.587 1.00 96.25 87 GLN A C 1
ATOM 641 O O . GLN A 1 87 ? -10.004 2.348 8.702 1.00 96.25 87 GLN A O 1
ATOM 646 N N . GLN A 1 88 ? -8.724 3.759 7.499 1.00 98.44 88 GLN A N 1
ATOM 647 C CA . GLN A 1 88 ? -8.503 2.865 6.370 1.00 98.44 88 GLN A CA 1
ATOM 648 C C . GLN A 1 88 ? -7.055 2.382 6.376 1.00 98.44 88 GLN A C 1
ATOM 650 O O . GLN A 1 88 ? -6.158 3.133 6.763 1.00 98.44 88 GLN A O 1
ATOM 655 N N . THR A 1 89 ? -6.822 1.145 5.947 1.00 98.56 89 THR A N 1
ATOM 656 C CA . THR A 1 89 ? -5.485 0.545 5.852 1.00 98.56 89 THR A CA 1
ATOM 657 C C . THR A 1 89 ? -5.152 0.290 4.393 1.00 98.56 89 THR A C 1
ATOM 659 O O . THR A 1 89 ? -5.956 -0.292 3.666 1.00 98.56 89 THR A O 1
ATOM 662 N N . PHE A 1 90 ? -3.958 0.697 3.978 1.00 98.81 90 PHE A N 1
ATOM 663 C CA . PHE A 1 90 ? -3.483 0.576 2.607 1.00 98.81 90 PHE A CA 1
ATOM 664 C C . PHE A 1 90 ? -2.199 -0.240 2.545 1.00 98.81 90 PHE A C 1
ATOM 666 O O . PHE A 1 90 ? -1.317 -0.072 3.387 1.00 98.81 90 PHE A O 1
ATOM 673 N N . LEU A 1 91 ? -2.098 -1.081 1.521 1.00 98.62 91 LEU A N 1
ATOM 674 C CA . LEU A 1 91 ? -0.873 -1.705 1.045 1.00 98.62 91 LEU A CA 1
ATOM 675 C C . LEU A 1 91 ? -0.350 -0.893 -0.144 1.00 98.62 91 LEU A C 1
ATOM 677 O O . LEU A 1 91 ? -1.084 -0.659 -1.099 1.00 98.62 91 LEU A O 1
ATOM 681 N N . ALA A 1 92 ? 0.913 -0.492 -0.099 1.00 98.50 92 ALA A N 1
ATOM 682 C CA . ALA A 1 92 ? 1.627 0.107 -1.214 1.00 98.50 92 ALA A CA 1
ATOM 683 C C . ALA A 1 92 ? 2.656 -0.883 -1.769 1.00 98.50 92 ALA A C 1
ATOM 685 O O . ALA A 1 92 ? 3.399 -1.483 -0.987 1.00 98.50 92 ALA A O 1
ATOM 686 N N . LEU A 1 93 ? 2.721 -1.029 -3.093 1.00 98.44 93 LEU A N 1
ATOM 687 C CA . LEU A 1 93 ? 3.731 -1.831 -3.793 1.00 98.44 93 LEU A CA 1
ATOM 688 C C . LEU A 1 93 ? 4.609 -0.896 -4.618 1.00 98.44 93 LEU A C 1
ATOM 690 O O . LEU A 1 93 ? 4.089 -0.171 -5.467 1.00 98.44 93 LEU A O 1
ATOM 694 N N . ASN A 1 94 ? 5.912 -0.895 -4.338 1.00 97.75 94 ASN A N 1
ATOM 695 C CA . ASN A 1 94 ? 6.852 -0.006 -5.003 1.00 97.75 94 ASN A CA 1
ATOM 696 C C . ASN A 1 94 ? 7.327 -0.597 -6.331 1.00 97.75 94 ASN A C 1
ATOM 698 O O . ASN A 1 94 ? 7.620 -1.795 -6.423 1.00 97.75 94 ASN A O 1
ATOM 702 N N . ASP A 1 95 ? 7.480 0.268 -7.322 1.00 95.62 95 ASP A N 1
ATOM 703 C CA . ASP A 1 95 ? 8.247 0.019 -8.526 1.00 95.62 95 ASP A CA 1
ATOM 704 C C . ASP A 1 95 ? 9.753 -0.125 -8.210 1.00 95.62 95 ASP A C 1
ATOM 706 O O . ASP A 1 95 ? 10.184 -0.373 -7.082 1.00 95.62 95 ASP A O 1
ATOM 710 N N . ALA A 1 96 ? 10.604 -0.032 -9.229 1.00 96.06 96 ALA A N 1
ATOM 711 C CA . ALA A 1 96 ? 12.046 -0.174 -9.059 1.00 96.06 96 ALA A CA 1
ATOM 712 C C . ALA A 1 96 ? 12.754 1.106 -8.557 1.00 96.06 96 ALA A C 1
ATOM 714 O O . ALA A 1 96 ? 13.988 1.154 -8.592 1.00 96.06 96 ALA A O 1
ATOM 715 N N . ILE A 1 97 ? 12.022 2.135 -8.118 1.00 97.94 97 ILE A N 1
ATOM 716 C CA . ILE A 1 97 ? 12.545 3.448 -7.730 1.00 97.94 97 ILE A CA 1
ATOM 717 C C . ILE A 1 97 ? 12.122 3.763 -6.291 1.00 97.94 97 ILE A C 1
ATOM 719 O O . ILE A 1 97 ? 10.949 3.739 -5.950 1.00 97.94 97 ILE A O 1
ATOM 723 N N . ASN A 1 98 ? 13.086 4.116 -5.435 1.00 98.50 98 ASN A N 1
ATOM 724 C CA . ASN A 1 98 ? 12.775 4.501 -4.058 1.00 98.50 98 ASN A CA 1
ATOM 725 C C . ASN A 1 98 ? 11.839 5.725 -3.997 1.00 98.50 98 ASN A C 1
ATOM 727 O O . ASN A 1 98 ? 12.082 6.737 -4.658 1.00 98.50 98 ASN A O 1
ATOM 731 N N . GLY A 1 99 ? 10.898 5.688 -3.057 1.00 98.56 99 GLY A N 1
ATOM 732 C CA . GLY A 1 99 ? 9.907 6.730 -2.810 1.00 98.56 99 GLY A CA 1
ATOM 733 C C . GLY A 1 99 ? 8.654 6.562 -3.664 1.00 98.56 99 GLY A C 1
ATOM 734 O O . GLY A 1 99 ? 8.687 5.941 -4.716 1.00 98.56 99 GLY A O 1
ATOM 735 N N . PHE A 1 100 ? 7.542 7.118 -3.184 1.00 98.62 100 PHE A N 1
ATOM 736 C CA . PHE A 1 100 ? 6.244 6.936 -3.825 1.00 98.62 100 PHE A CA 1
ATOM 737 C C . PHE A 1 100 ? 6.040 7.802 -5.082 1.00 98.62 100 PHE A C 1
ATOM 739 O O . PHE A 1 100 ? 6.277 9.015 -5.070 1.00 98.62 100 PHE A O 1
ATOM 746 N N . SER A 1 101 ? 5.489 7.185 -6.123 1.00 97.94 101 SER A N 1
ATOM 747 C CA . SER A 1 101 ? 5.049 7.763 -7.389 1.00 97.94 101 SER A CA 1
ATOM 748 C C . SER A 1 101 ? 3.607 7.352 -7.681 1.00 97.94 101 SER A C 1
ATOM 750 O O . SER A 1 101 ? 3.320 6.181 -7.935 1.00 97.94 101 SER A O 1
ATOM 752 N N . ALA A 1 102 ? 2.684 8.317 -7.737 1.00 97.69 102 ALA A N 1
ATOM 753 C CA . ALA A 1 102 ? 1.274 8.022 -8.011 1.00 97.69 102 ALA A CA 1
ATOM 754 C C . ALA A 1 102 ? 1.017 7.420 -9.407 1.00 97.69 102 ALA A C 1
ATOM 756 O O . ALA A 1 102 ? -0.067 6.886 -9.645 1.00 97.69 102 ALA A O 1
ATOM 757 N N . SER A 1 103 ? 1.978 7.525 -10.331 1.00 96.44 103 SER A N 1
ATOM 758 C CA . SER A 1 103 ? 1.879 6.966 -11.683 1.00 96.44 103 SER A CA 1
ATOM 759 C C . SER A 1 103 ? 2.515 5.586 -11.840 1.00 96.44 103 SER A C 1
ATOM 761 O O . SER A 1 103 ? 2.253 4.938 -12.850 1.00 96.44 103 SER A O 1
ATOM 763 N N . ASN A 1 104 ? 3.355 5.157 -10.892 1.00 96.62 104 ASN A N 1
ATOM 764 C CA . ASN A 1 104 ? 4.134 3.924 -11.026 1.00 96.62 104 ASN A CA 1
ATOM 765 C C . ASN A 1 104 ? 3.976 2.961 -9.854 1.00 96.62 104 ASN A C 1
ATOM 767 O O . ASN A 1 104 ? 4.316 1.802 -10.018 1.00 96.62 104 ASN A O 1
ATOM 771 N N . ASP A 1 105 ? 3.481 3.401 -8.702 1.00 98.19 105 ASP A N 1
ATOM 772 C CA . ASP A 1 105 ? 3.300 2.530 -7.546 1.00 98.19 105 ASP A CA 1
ATOM 773 C C . ASP A 1 105 ? 1.832 2.175 -7.352 1.00 98.19 105 ASP A C 1
ATOM 775 O O . ASP A 1 105 ? 0.932 3.001 -7.545 1.00 98.19 105 ASP A O 1
ATOM 779 N N . ALA A 1 106 ? 1.599 0.947 -6.898 1.00 98.31 106 ALA A N 1
ATOM 780 C CA . ALA A 1 106 ? 0.260 0.508 -6.552 1.00 98.31 106 ALA A CA 1
ATOM 781 C C . ALA A 1 106 ? -0.093 0.941 -5.127 1.00 98.31 106 ALA A C 1
ATOM 783 O O . ALA A 1 106 ? 0.726 0.853 -4.212 1.00 98.31 106 ALA A O 1
ATOM 784 N N . ILE A 1 107 ? -1.345 1.334 -4.934 1.00 98.44 107 ILE A N 1
ATOM 785 C CA . ILE A 1 107 ? -2.015 1.519 -3.651 1.00 98.44 107 ILE A CA 1
ATOM 786 C C . ILE A 1 107 ? -3.215 0.583 -3.656 1.00 98.44 107 ILE A C 1
ATOM 788 O O . ILE A 1 107 ? -4.008 0.639 -4.581 1.00 98.44 107 ILE A O 1
ATOM 792 N N . ILE A 1 108 ? -3.370 -0.265 -2.647 1.00 98.75 108 ILE A N 1
ATOM 793 C CA . ILE A 1 108 ? -4.507 -1.174 -2.494 1.00 98.75 108 ILE A CA 1
ATOM 794 C C . ILE A 1 108 ? -5.094 -0.945 -1.108 1.00 98.75 108 ILE A C 1
ATOM 796 O O . ILE A 1 108 ? -4.392 -1.063 -0.104 1.00 98.75 108 ILE A O 1
ATOM 800 N N . GLU A 1 109 ? -6.381 -0.633 -1.022 1.00 98.75 109 GLU A N 1
ATOM 801 C CA . GLU A 1 109 ? -7.065 -0.584 0.265 1.00 98.75 109 GLU A CA 1
ATOM 802 C C . GLU A 1 109 ? -7.370 -2.008 0.746 1.00 98.75 109 GLU A C 1
ATOM 804 O O . GLU A 1 109 ? -8.026 -2.790 0.058 1.00 98.75 109 GLU A O 1
ATOM 809 N N . ILE A 1 110 ? -6.929 -2.323 1.960 1.00 98.69 110 ILE A N 1
ATOM 810 C CA . ILE A 1 110 ? -7.131 -3.616 2.630 1.00 98.69 110 ILE A CA 1
ATOM 811 C C . ILE A 1 110 ? -7.867 -3.452 3.969 1.00 98.69 110 ILE A C 1
ATOM 813 O O . ILE A 1 110 ? -7.767 -4.297 4.857 1.00 98.69 110 ILE A O 1
ATOM 817 N N . THR A 1 111 ? -8.579 -2.337 4.156 1.00 98.00 111 THR A N 1
ATOM 818 C CA . THR A 1 111 ? -9.348 -2.047 5.374 1.00 98.00 111 THR A CA 1
ATOM 819 C C . THR A 1 111 ? -10.279 -3.202 5.733 1.00 98.00 111 THR A C 1
ATOM 821 O O . THR A 1 111 ? -11.069 -3.657 4.908 1.00 98.00 111 THR A O 1
ATOM 824 N N . GLY A 1 112 ? -10.233 -3.635 6.995 1.00 95.88 112 GLY A N 1
ATOM 825 C CA . GLY A 1 112 ? -11.059 -4.739 7.488 1.00 95.88 112 GLY A CA 1
ATOM 826 C C . GLY A 1 112 ? -10.467 -6.133 7.259 1.00 95.88 112 GLY A C 1
ATOM 827 O O . GLY A 1 112 ? -11.163 -7.113 7.521 1.00 95.88 112 GLY A O 1
ATOM 828 N N . PHE A 1 113 ? -9.205 -6.235 6.820 1.00 97.56 113 PHE A N 1
ATOM 829 C CA . PHE A 1 113 ? -8.488 -7.510 6.746 1.00 97.56 113 PHE A CA 1
ATOM 830 C C . PHE A 1 113 ? -8.534 -8.284 8.080 1.00 97.56 113 PHE A C 1
ATOM 832 O O . PHE A 1 113 ? -8.591 -7.709 9.171 1.00 97.56 113 PHE A O 1
ATOM 839 N N . ASN A 1 114 ? -8.448 -9.610 7.997 1.00 97.56 114 ASN A N 1
ATOM 840 C CA . ASN A 1 114 ? -8.246 -10.490 9.145 1.00 97.56 114 ASN A CA 1
ATOM 841 C C . ASN A 1 114 ? -6.811 -11.037 9.165 1.00 97.56 114 ASN A C 1
ATOM 843 O O . ASN A 1 114 ? -6.183 -11.182 8.120 1.00 97.56 114 ASN A O 1
ATOM 847 N N . GLY A 1 115 ? -6.294 -11.379 10.345 1.00 96.94 115 GLY A N 1
ATOM 848 C CA . GLY A 1 115 ? -4.962 -11.966 10.504 1.00 96.94 115 GLY A CA 1
ATOM 849 C C . GLY A 1 115 ? -3.894 -10.950 10.913 1.00 96.94 115 GLY A C 1
ATOM 850 O O . GLY A 1 115 ? -4.195 -9.881 11.436 1.00 96.94 115 GLY A O 1
ATOM 851 N N . ASN A 1 116 ? -2.623 -11.318 10.743 1.00 96.62 116 ASN A N 1
ATOM 852 C CA . ASN A 1 116 ? -1.480 -10.517 11.186 1.00 96.62 116 ASN A CA 1
ATOM 853 C C . ASN A 1 116 ? -0.699 -9.994 9.978 1.00 96.62 116 ASN A C 1
ATOM 855 O O . ASN A 1 116 ? -0.134 -10.800 9.246 1.00 96.62 116 ASN A O 1
ATOM 859 N N . LEU A 1 117 ? -0.589 -8.671 9.828 1.00 96.06 117 LEU A N 1
ATOM 860 C CA . LEU A 1 117 ? 0.151 -8.016 8.738 1.00 96.06 117 LEU A CA 1
ATOM 861 C C . LEU A 1 117 ? 1.606 -8.488 8.603 1.00 96.06 117 LEU A C 1
ATOM 863 O O . LEU A 1 117 ? 2.124 -8.540 7.495 1.00 96.06 117 LEU A O 1
ATOM 867 N N . ALA A 1 118 ? 2.252 -8.919 9.692 1.00 94.38 118 ALA A N 1
ATOM 868 C CA . ALA A 1 118 ? 3.600 -9.499 9.650 1.00 94.38 118 ALA A CA 1
ATOM 869 C C . ALA A 1 118 ? 3.676 -10.857 8.917 1.00 94.38 118 ALA A C 1
ATOM 871 O O . ALA A 1 118 ? 4.758 -11.416 8.753 1.00 94.38 118 ALA A O 1
ATOM 872 N N . LYS A 1 119 ? 2.530 -11.418 8.517 1.00 96.44 119 LYS A N 1
ATOM 873 C CA . LYS A 1 119 ? 2.397 -12.641 7.717 1.00 96.44 119 LYS A CA 1
ATOM 874 C C . LYS A 1 119 ? 1.776 -12.376 6.342 1.00 96.44 119 LYS A C 1
ATOM 876 O O . LYS A 1 119 ? 1.335 -13.326 5.701 1.00 96.44 119 LYS A O 1
ATOM 881 N N . LEU A 1 120 ? 1.692 -11.115 5.910 1.00 97.19 120 LEU A N 1
ATOM 882 C CA . LEU A 1 120 ? 1.184 -10.778 4.584 1.00 97.19 120 LEU A CA 1
ATOM 883 C C . LEU A 1 120 ? 2.059 -11.444 3.517 1.00 97.19 120 LEU A C 1
ATOM 885 O O . LEU A 1 120 ? 3.260 -11.190 3.448 1.00 97.19 120 LEU A O 1
ATOM 889 N N . ALA A 1 121 ? 1.447 -12.310 2.715 1.00 96.00 121 ALA A N 1
ATOM 890 C CA . ALA A 1 121 ? 2.113 -13.002 1.627 1.00 96.00 121 ALA A CA 1
ATOM 891 C C . 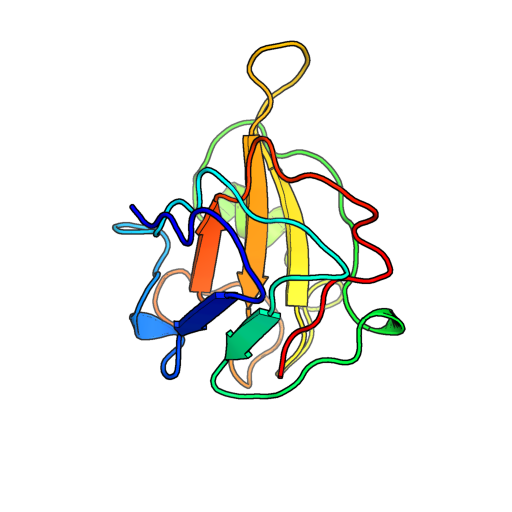ALA A 1 121 ? 1.959 -12.189 0.339 1.00 96.00 121 ALA A C 1
ATOM 893 O O . ALA A 1 121 ? 0.845 -12.016 -0.159 1.00 96.00 121 ALA A O 1
ATOM 894 N N . ILE A 1 122 ? 3.088 -11.694 -0.168 1.00 97.44 122 ILE A N 1
ATOM 895 C CA . ILE A 1 122 ? 3.202 -11.058 -1.480 1.00 97.44 122 ILE A CA 1
ATOM 896 C C . ILE A 1 122 ? 4.086 -11.976 -2.319 1.00 97.44 122 ILE A C 1
ATOM 898 O O . ILE A 1 122 ? 5.291 -12.076 -2.060 1.00 97.44 122 ILE A O 1
ATOM 902 N N . VAL A 1 123 ? 3.464 -12.699 -3.245 1.00 95.31 123 VAL A N 1
ATOM 903 C CA . VAL A 1 123 ? 4.094 -13.728 -4.087 1.00 95.31 123 VAL A CA 1
ATOM 904 C C . VAL A 1 123 ? 4.333 -13.237 -5.502 1.00 95.31 123 VAL A C 1
ATOM 906 O O . VAL A 1 123 ? 3.624 -12.295 -5.918 1.00 95.31 123 VAL A O 1
#

Solvent-accessible surface area (backbone atoms only — not comparable to full-atom values): 6493 Å² total; per-residue (Å²): 110,48,74,73,81,83,76,74,38,75,52,79,34,68,44,39,70,71,16,20,61,94,62,45,36,37,36,63,58,49,36,38,74,57,30,37,37,36,37,69,60,58,34,60,29,88,62,46,4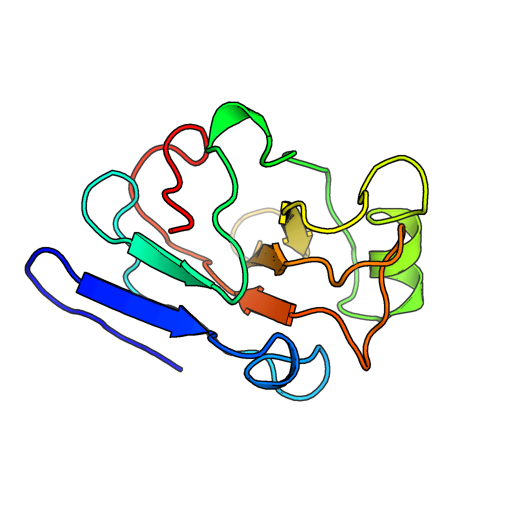3,80,57,66,69,34,85,54,102,39,68,72,49,47,31,71,66,28,24,64,85,70,30,41,51,53,33,37,36,34,38,31,38,55,61,77,96,70,44,38,34,34,43,34,41,41,39,86,50,53,26,66,41,64,84,50,19,19,32,33,37,42,42,76,49,43,72,48,73,76,46,36,46,35,66

InterPro domains:
  IPR011049 Serralysin-like metalloprotease, C-terminal [G3DSA:2.150.10.10] (2-61)
  IPR011049 Serralysin-like metalloprotease, C-terminal [SSF51120] (2-113)
  IPR013858 Peptidase M10 serralysin, C-terminal [PF08548] (5-52)
  IPR048165 Bluetail putative surface-anchoring domain [NF041519] (71-117)

Nearest PDB structures (foldseek):
  8qby-assembly1_t  TM=2.928E-01  e=4.303E-01  Paracoccus denitrificans PD1222
  6x61-assembly5_I  TM=4.830E-01  e=1.597E+00  Thermosynechococcus vestitus BP-1
  3q0y-assembly2_C  TM=4.752E-01  e=3.267E+00  Chlamydomonas reinhardtii

Radius of gyration: 13.08 Å; Cα contacts (8 Å, |Δi|>4): 306; chains: 1; bounding box: 29×35×28 Å

pLDDT: mean 96.69, std 2.35, range [83.38, 98.81]

Mean predicted aligned error: 2.35 Å

Sequence (123 aa):
MLTGGNGVDIFIFEYVSDSLLPNFDVIKDLKIGVDNINAQRAVNAADVVQLGNINALAESQIQGLLNITTFVANKAAIFSLGTGANQQTFLALNDAINGFSASNDAIIEITGFNGNLAKLAIV

Secondary structure (DSSP, 8-state):
-B---SSS-EEEESSGGGGBGGG-EEBSS-BBTTBEEEESS-B-GGG-EEEEEESS--HHHHHHHS-TTTS-TT-EEEEEES-GGG-EEEEEE--SSSS--TTTSEEEE-TT-BS-GGG--B-

Organism: NCBI:txid2593771

Foldseek 3Di:
DDEQDDFAEEAEALAQQVAFLVRHAEYAEAAFPRYAYEYVDWEQLQQAAEWEEFADSDLVSQQVTQDQVRPAAQYKYKYWYDDDPPIWIWIKGHHRGGTDDRRGIHIYIHGPYHDDSSRHTHD